Protein AF-A0A920JXJ6-F1 (afdb_monomer)

Solvent-accessible surface area (backbone atoms only — not comparable to full-atom values): 3636 Å² total; per-residue (Å²): 137,88,85,86,79,88,72,95,72,92,83,85,85,83,84,80,78,33,54,64,71,56,32,42,48,50,50,58,53,46,73,73,49,88,78,89,76,86,82,80,68,62,30,90,43,70,76,42,72,74,104

Sequence (51 aa):
MILFQNPAELRGEITVPGDKSVSHRSIIFGSLAQGTSEITGFLEGEDSLAT

Radius of gyration: 16.63 Å; Cα contacts (8 Å, |Δi|>4): 24; chains: 1; bounding box: 39×24×39 Å

pLDDT: mean 95.57, std 3.41, range [79.44, 98.44]

Mean predicted aligned error: 3.93 Å

Structure (mmCIF, N/CA/C/O backbone):
data_AF-A0A920JXJ6-F1
#
_entry.id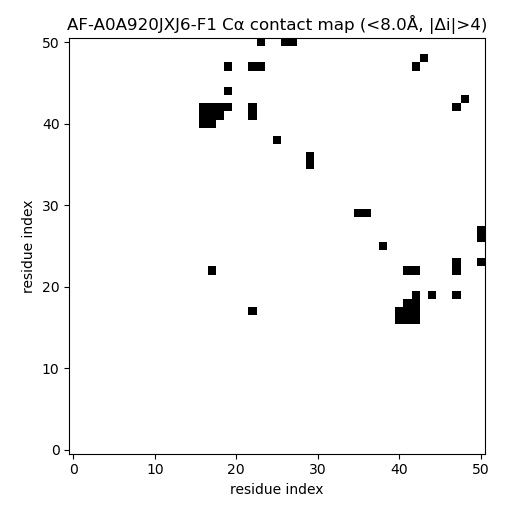   AF-A0A920JXJ6-F1
#
loop_
_atom_site.group_PDB
_atom_site.id
_atom_site.type_symbol
_atom_site.label_atom_id
_atom_site.label_alt_id
_atom_site.label_comp_id
_atom_site.label_asym_id
_atom_site.label_entity_id
_atom_site.label_seq_id
_atom_site.pdbx_PDB_ins_code
_atom_site.Cartn_x
_atom_site.Cartn_y
_atom_site.Cartn_z
_atom_site.occupancy
_atom_site.B_iso_or_equiv
_atom_site.auth_seq_id
_atom_site.auth_comp_id
_atom_site.auth_asym_id
_atom_site.auth_atom_id
_atom_site.pdbx_PDB_model_num
ATOM 1 N N . MET A 1 1 ? 18.564 -18.546 -7.610 1.00 79.44 1 MET A N 1
ATOM 2 C CA . MET A 1 1 ? 19.621 -17.803 -8.330 1.00 79.44 1 MET A CA 1
ATOM 3 C C . MET A 1 1 ? 18.944 -16.972 -9.403 1.00 79.44 1 MET A C 1
ATOM 5 O O . MET A 1 1 ? 18.288 -17.562 -10.250 1.00 79.44 1 MET A O 1
ATOM 9 N N . ILE A 1 2 ? 19.025 -15.643 -9.328 1.00 89.94 2 ILE A N 1
ATOM 10 C CA . ILE A 1 2 ? 18.514 -14.762 -10.388 1.00 89.94 2 ILE A CA 1
ATOM 11 C C . ILE A 1 2 ? 19.664 -14.522 -11.367 1.00 89.94 2 ILE A C 1
ATOM 13 O O . ILE A 1 2 ? 20.761 -14.163 -10.942 1.00 89.94 2 ILE A O 1
ATOM 17 N N . LEU A 1 3 ? 19.428 -14.766 -12.656 1.00 92.44 3 LEU A N 1
ATOM 18 C CA . LEU A 1 3 ? 20.381 -14.465 -13.722 1.00 92.44 3 LEU A CA 1
ATOM 19 C C . LEU A 1 3 ? 20.032 -13.099 -14.310 1.00 92.44 3 LEU A C 1
ATOM 21 O O . LEU A 1 3 ? 18.911 -12.897 -14.771 1.00 92.44 3 LEU A O 1
ATOM 25 N N . PHE A 1 4 ? 20.992 -12.178 -14.310 1.00 90.38 4 PHE A N 1
ATOM 26 C CA . PHE A 1 4 ? 20.837 -10.863 -14.927 1.00 90.38 4 PHE A CA 1
ATOM 27 C C . PHE A 1 4 ? 21.498 -10.853 -16.305 1.00 90.38 4 PHE A C 1
ATOM 29 O O . PHE A 1 4 ? 22.605 -11.359 -16.474 1.00 90.38 4 PHE A O 1
ATOM 36 N N . GLN A 1 5 ? 20.813 -10.271 -17.285 1.00 88.75 5 GLN A N 1
ATOM 37 C CA . GLN A 1 5 ? 21.380 -9.923 -18.589 1.00 88.75 5 GLN A CA 1
ATOM 38 C C . GLN A 1 5 ? 21.608 -8.412 -18.618 1.00 88.75 5 GLN A C 1
ATOM 40 O O . GLN A 1 5 ? 20.865 -7.685 -17.964 1.00 88.75 5 GLN A O 1
ATOM 45 N N . ASN A 1 6 ? 22.626 -7.941 -19.341 1.00 91.00 6 ASN A N 1
ATOM 46 C CA . ASN A 1 6 ? 22.926 -6.513 -19.456 1.00 91.00 6 ASN A CA 1
ATOM 47 C C . ASN A 1 6 ? 22.180 -5.919 -20.668 1.00 91.00 6 ASN A C 1
ATOM 49 O O . ASN A 1 6 ? 22.623 -6.140 -21.800 1.00 91.00 6 ASN A O 1
ATOM 53 N N . PRO A 1 7 ? 21.039 -5.230 -20.481 1.00 89.31 7 PRO A N 1
ATOM 54 C CA . PRO A 1 7 ? 20.351 -4.582 -21.588 1.00 89.31 7 PRO A CA 1
ATOM 55 C C . PRO A 1 7 ? 21.159 -3.372 -22.073 1.00 89.31 7 PRO A C 1
ATOM 57 O O . PRO A 1 7 ? 21.736 -2.640 -21.275 1.00 89.31 7 PRO A O 1
ATOM 60 N N . ALA A 1 8 ? 21.164 -3.128 -23.384 1.00 92.19 8 ALA A N 1
ATOM 61 C CA . ALA A 1 8 ? 21.843 -1.964 -23.957 1.00 92.19 8 ALA A CA 1
ATOM 62 C C . ALA A 1 8 ? 21.209 -0.628 -23.516 1.00 92.19 8 ALA A C 1
ATOM 64 O O . ALA A 1 8 ? 21.909 0.371 -23.384 1.00 92.19 8 ALA A O 1
ATOM 65 N N . GLU A 1 9 ? 19.892 -0.612 -23.283 1.00 94.62 9 GLU A N 1
ATOM 66 C CA . GLU A 1 9 ? 19.134 0.543 -22.798 1.00 94.62 9 GLU A CA 1
ATOM 67 C C . GLU A 1 9 ? 17.792 0.076 -22.201 1.00 94.62 9 GLU A C 1
ATOM 69 O O . GLU A 1 9 ? 17.220 -0.913 -22.665 1.00 94.62 9 GLU A O 1
ATOM 74 N N . LEU A 1 10 ? 17.271 0.785 -21.193 1.00 93.62 10 LEU A N 1
ATOM 75 C CA . LEU A 1 10 ? 15.922 0.576 -20.656 1.00 93.62 10 LEU A CA 1
ATOM 76 C C . LEU A 1 10 ? 15.001 1.700 -21.138 1.00 93.62 10 LEU A C 1
ATOM 78 O O . LEU A 1 10 ? 15.253 2.871 -20.863 1.00 93.62 10 LEU A O 1
ATOM 82 N N . ARG A 1 11 ? 13.923 1.345 -21.844 1.00 94.75 11 ARG A N 1
ATOM 83 C CA . ARG A 1 11 ? 12.895 2.280 -22.323 1.00 94.75 11 ARG A CA 1
ATOM 84 C C . ARG A 1 11 ? 11.513 1.748 -21.966 1.00 94.75 11 ARG A C 1
ATOM 86 O O . ARG A 1 11 ? 11.230 0.580 -22.219 1.00 94.75 11 ARG A O 1
ATOM 93 N N . GLY A 1 12 ? 10.660 2.605 -21.420 1.00 93.81 12 GLY A N 1
ATOM 94 C CA . GLY A 1 12 ? 9.282 2.269 -21.079 1.00 93.81 12 GLY A CA 1
ATOM 95 C C . GLY A 1 12 ? 8.768 3.085 -19.901 1.00 93.81 12 GLY A C 1
ATOM 96 O O . GLY A 1 12 ? 9.516 3.829 -19.269 1.00 93.81 12 GLY A O 1
ATOM 97 N N . GLU A 1 13 ? 7.488 2.910 -19.611 1.00 97.19 13 GLU A N 1
ATOM 98 C CA . GLU A 1 13 ? 6.828 3.468 -18.438 1.00 97.19 13 GLU A CA 1
ATOM 99 C C . GLU A 1 13 ? 6.352 2.317 -17.558 1.00 97.19 13 GLU A C 1
ATOM 101 O O . GLU A 1 13 ? 5.893 1.287 -18.055 1.00 97.19 13 GLU A O 1
ATOM 106 N N . ILE A 1 14 ? 6.476 2.491 -16.247 1.00 96.25 14 ILE A N 1
ATOM 107 C CA . ILE A 1 14 ? 5.950 1.552 -15.263 1.00 96.25 14 ILE A CA 1
ATOM 108 C C . ILE A 1 14 ? 5.222 2.325 -14.174 1.00 96.25 14 ILE A C 1
ATOM 110 O O . ILE A 1 14 ? 5.580 3.457 -13.846 1.00 96.25 14 ILE A O 1
ATOM 114 N N . THR A 1 15 ? 4.237 1.680 -13.568 1.00 95.38 15 THR A N 1
ATOM 115 C CA . THR A 1 15 ? 3.651 2.142 -12.313 1.00 95.38 15 THR A CA 1
ATOM 116 C C . THR A 1 15 ? 4.312 1.379 -11.178 1.00 95.38 15 THR A C 1
ATOM 118 O O . THR A 1 15 ? 4.323 0.148 -11.170 1.00 95.38 15 THR A O 1
ATOM 121 N N . VAL A 1 16 ? 4.896 2.110 -10.233 1.00 95.12 16 VAL A N 1
ATOM 122 C CA . VAL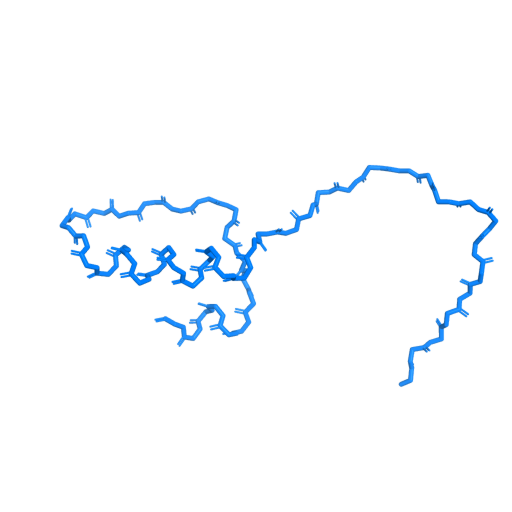 A 1 16 ? 5.466 1.513 -9.023 1.00 95.12 16 VAL A CA 1
ATOM 123 C C . VAL 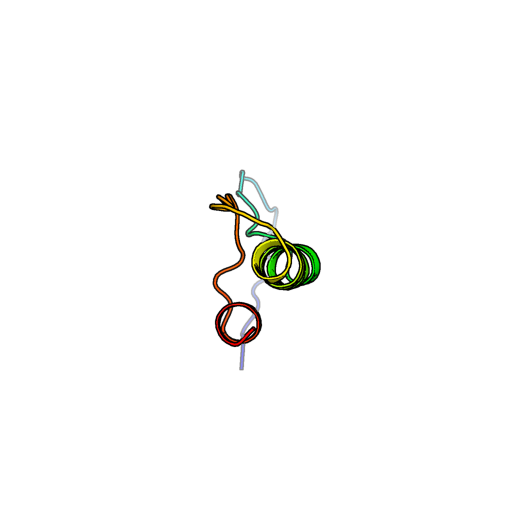A 1 16 ? 4.345 1.135 -8.049 1.00 95.12 16 VAL A C 1
ATOM 125 O O . VAL A 1 16 ? 3.321 1.822 -8.012 1.00 95.12 16 VAL A O 1
ATOM 128 N N . PRO A 1 17 ? 4.502 0.050 -7.273 1.00 95.50 17 PRO A N 1
ATOM 129 C CA . PRO A 1 17 ? 3.520 -0.314 -6.261 1.00 95.50 17 PRO A CA 1
ATOM 130 C C . PRO A 1 17 ? 3.527 0.692 -5.097 1.00 95.50 17 PRO A C 1
ATOM 132 O O . PRO A 1 17 ? 4.396 1.563 -5.012 1.00 95.50 17 PRO A O 1
ATOM 135 N N . GLY A 1 18 ? 2.565 0.548 -4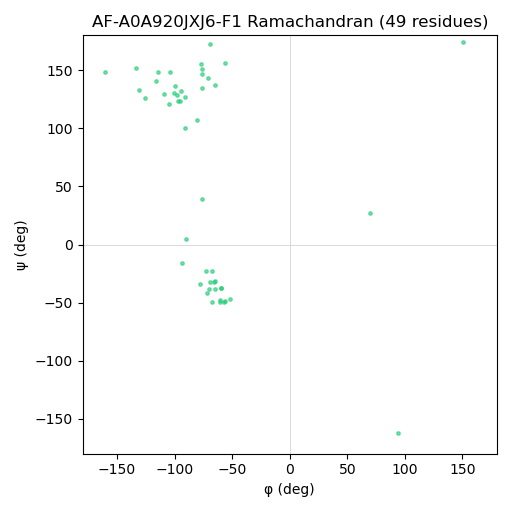.182 1.00 96.75 18 GLY A N 1
ATOM 136 C CA . GLY A 1 18 ? 2.499 1.347 -2.959 1.00 96.75 18 GLY A CA 1
ATOM 137 C C . GLY A 1 18 ? 3.767 1.269 -2.104 1.00 96.75 18 GLY A C 1
ATOM 138 O O . GLY A 1 18 ? 4.516 0.292 -2.145 1.00 96.75 18 GLY A O 1
ATOM 139 N N . ASP A 1 19 ? 3.995 2.287 -1.274 1.00 97.62 19 ASP A N 1
ATOM 140 C CA . ASP A 1 19 ? 5.092 2.266 -0.305 1.00 97.62 19 ASP A CA 1
ATOM 141 C C . ASP A 1 19 ? 4.748 1.366 0.891 1.00 97.62 19 ASP A C 1
ATOM 143 O O . ASP A 1 19 ? 3.656 1.453 1.464 1.00 97.62 19 ASP A O 1
ATOM 147 N N . LYS A 1 20 ? 5.699 0.526 1.313 1.00 96.50 20 LYS A N 1
ATOM 148 C CA . LYS A 1 20 ? 5.514 -0.412 2.431 1.00 96.50 20 LYS A CA 1
ATOM 149 C C . LYS A 1 20 ? 5.206 0.303 3.746 1.00 96.50 20 LYS A C 1
ATOM 151 O O . LYS A 1 20 ? 4.258 -0.053 4.440 1.00 96.50 20 LYS A O 1
ATOM 156 N N . SER A 1 21 ? 5.984 1.332 4.081 1.00 98.19 21 SER A N 1
ATOM 157 C CA . SER A 1 21 ? 5.830 2.060 5.343 1.00 98.19 21 SER A CA 1
ATOM 158 C C . SER A 1 21 ? 4.535 2.873 5.389 1.00 98.19 21 SER A C 1
ATOM 160 O O . SER A 1 21 ? 3.963 3.056 6.463 1.00 98.19 21 SER A O 1
ATOM 162 N N . VAL A 1 22 ? 4.077 3.389 4.245 1.00 98.06 22 VAL A N 1
ATOM 163 C CA . VAL A 1 22 ? 2.792 4.090 4.124 1.00 98.06 22 VAL A CA 1
ATOM 164 C C . VAL A 1 22 ? 1.642 3.097 4.231 1.00 98.06 22 VAL A C 1
ATOM 166 O O . VAL A 1 22 ? 0.690 3.370 4.952 1.00 98.06 22 VAL A O 1
ATOM 169 N N . SER A 1 23 ? 1.760 1.927 3.604 1.00 98.38 23 SER A N 1
ATOM 170 C CA . SER A 1 23 ? 0.751 0.864 3.676 1.00 98.38 23 SER A CA 1
ATOM 171 C C . SER A 1 23 ? 0.546 0.396 5.119 1.00 98.38 23 SER A C 1
ATOM 173 O O . SER A 1 23 ? -0.572 0.453 5.625 1.00 98.38 23 SER A O 1
ATOM 175 N N . HIS A 1 24 ? 1.626 0.093 5.848 1.00 98.44 24 HIS A N 1
ATOM 176 C CA . HIS A 1 24 ? 1.560 -0.214 7.284 1.00 98.44 24 HIS A CA 1
ATOM 177 C C . HIS A 1 24 ? 0.911 0.900 8.101 1.00 98.44 24 HIS A C 1
ATOM 179 O O . HIS A 1 24 ? -0.003 0.659 8.887 1.00 98.44 24 HIS A O 1
ATOM 185 N N . ARG A 1 25 ? 1.352 2.145 7.896 1.00 98.44 25 ARG A N 1
ATOM 186 C CA . ARG A 1 25 ? 0.807 3.291 8.634 1.00 98.44 25 ARG A CA 1
ATOM 187 C C . ARG A 1 25 ? -0.656 3.569 8.301 1.00 98.44 25 ARG A C 1
ATOM 189 O O . ARG A 1 25 ? -1.381 3.999 9.189 1.00 98.44 25 ARG A O 1
ATOM 196 N N . SER A 1 26 ? -1.103 3.302 7.075 1.00 98.38 26 SER A N 1
ATOM 197 C CA . SER A 1 26 ? -2.507 3.468 6.691 1.00 98.38 26 SER A CA 1
ATOM 198 C C . SER A 1 26 ? -3.428 2.506 7.442 1.00 98.38 26 SER A C 1
ATOM 200 O O . SER A 1 26 ? -4.482 2.939 7.902 1.00 98.38 26 SER A O 1
ATOM 202 N N . ILE A 1 27 ? -2.998 1.259 7.674 1.00 97.94 27 ILE A N 1
ATOM 203 C CA . ILE A 1 27 ? -3.741 0.300 8.504 1.00 97.94 27 ILE A CA 1
ATOM 204 C C . ILE A 1 27 ? -3.748 0.756 9.961 1.00 97.94 27 ILE A C 1
ATOM 206 O O . ILE A 1 27 ? -4.811 0.858 10.572 1.00 97.94 27 ILE A O 1
ATOM 210 N N . ILE A 1 28 ? -2.576 1.102 10.505 1.00 98.19 28 ILE A N 1
ATOM 211 C CA . ILE A 1 28 ? -2.448 1.544 11.900 1.00 98.19 28 ILE A CA 1
ATOM 212 C C . ILE A 1 28 ? -3.350 2.754 12.159 1.00 98.19 28 ILE A C 1
ATOM 214 O O . ILE A 1 28 ? -4.135 2.745 13.103 1.00 98.19 28 ILE A O 1
ATOM 218 N N . PHE A 1 29 ? -3.294 3.784 11.317 1.00 98.44 29 PHE A N 1
ATOM 219 C CA . PHE A 1 29 ? -4.121 4.977 11.500 1.00 98.44 29 PHE A CA 1
ATOM 220 C C . PHE A 1 29 ? -5.602 4.712 11.226 1.00 98.44 29 PHE A C 1
ATOM 222 O O . PHE A 1 29 ? -6.440 5.199 11.983 1.00 98.44 29 PHE A O 1
ATOM 229 N N . GLY A 1 30 ? -5.932 3.900 10.217 1.00 97.94 30 GLY A N 1
ATOM 230 C CA . GLY A 1 30 ? -7.307 3.485 9.941 1.00 97.94 30 GLY A CA 1
ATOM 231 C C . GLY A 1 30 ? 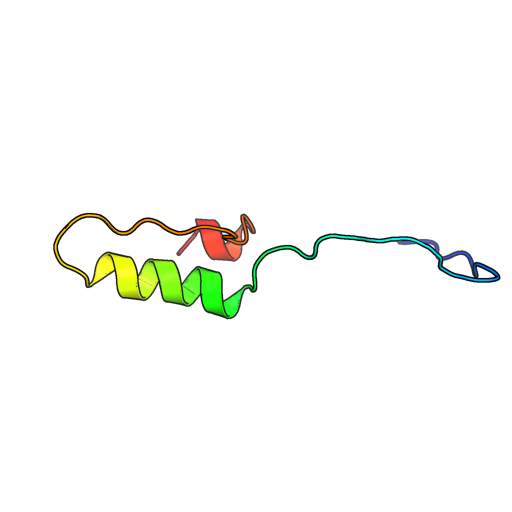-7.942 2.730 11.113 1.00 97.94 30 GLY A C 1
ATOM 232 O O . GLY A 1 30 ? -9.101 2.974 11.431 1.00 97.94 30 GLY A O 1
ATOM 233 N N . SER A 1 31 ? -7.169 1.894 11.816 1.00 97.31 31 SER A N 1
ATOM 234 C CA . SER A 1 31 ? -7.626 1.146 12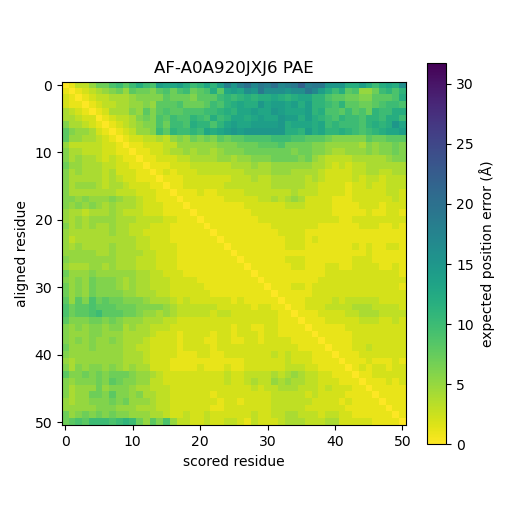.999 1.00 97.31 31 SER A CA 1
ATOM 235 C C . SER A 1 31 ? -7.947 2.033 14.210 1.00 97.31 31 SER A C 1
ATOM 237 O O . SER A 1 31 ? -8.717 1.641 15.084 1.00 97.31 31 SER A O 1
ATOM 239 N N . LEU A 1 32 ? -7.363 3.235 14.260 1.00 98.25 32 LEU A N 1
ATOM 240 C CA . LEU A 1 32 ? -7.572 4.216 15.326 1.00 98.25 32 LEU A CA 1
ATOM 241 C C . LEU A 1 32 ? -8.685 5.221 14.995 1.00 98.25 32 LEU A C 1
ATOM 243 O O . LEU A 1 32 ? -9.151 5.937 15.883 1.00 98.25 32 LEU A O 1
ATOM 247 N N . ALA A 1 33 ? -9.084 5.316 13.728 1.00 98.06 33 ALA A N 1
ATOM 248 C CA . ALA A 1 33 ? -10.088 6.263 13.268 1.00 98.06 33 ALA A CA 1
ATOM 249 C C . ALA A 1 33 ? -11.516 5.807 13.620 1.00 98.06 33 ALA A C 1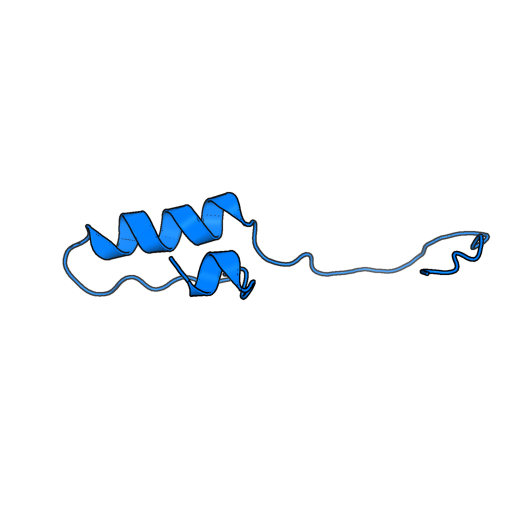
ATOM 251 O O . ALA A 1 33 ? -11.803 4.622 13.775 1.00 98.06 33 ALA A O 1
ATOM 252 N N . GLN A 1 34 ? -12.441 6.765 13.716 1.00 98.38 34 GLN A N 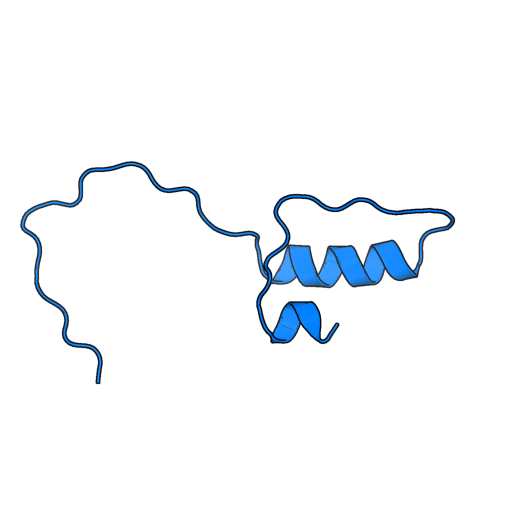1
ATOM 253 C CA . GLN A 1 34 ? -13.876 6.481 13.796 1.00 98.38 34 GLN A CA 1
ATOM 254 C C . GLN A 1 34 ? -14.499 6.548 12.401 1.00 98.38 34 GLN A C 1
ATOM 256 O O . GLN A 1 34 ? -14.296 7.519 11.675 1.00 98.38 34 GLN A O 1
ATOM 261 N N . GLY A 1 35 ? -15.297 5.537 12.053 1.00 97.00 35 GLY A N 1
ATOM 262 C CA . GLY A 1 35 ? -15.904 5.400 10.727 1.00 97.00 35 GLY A CA 1
ATOM 263 C C . GLY A 1 35 ? -15.075 4.523 9.785 1.00 97.00 35 GLY A C 1
ATOM 264 O O . GLY A 1 35 ? -14.249 3.728 10.224 1.00 97.00 35 GLY A O 1
ATOM 265 N N . THR A 1 36 ? -15.332 4.636 8.482 1.00 97.56 36 THR A N 1
ATOM 266 C CA . THR A 1 36 ? -14.674 3.825 7.448 1.00 97.56 36 THR A CA 1
ATOM 267 C C . THR A 1 36 ? -13.517 4.593 6.818 1.00 97.56 36 THR A C 1
ATOM 269 O O . THR A 1 36 ? -13.702 5.720 6.365 1.00 97.56 36 THR A O 1
ATOM 272 N N . SER A 1 37 ? -12.338 3.967 6.764 1.00 97.38 37 SER A N 1
ATOM 273 C CA . SER A 1 37 ? -11.179 4.473 6.019 1.00 97.38 37 SER A CA 1
ATOM 274 C C . SER A 1 37 ? -11.062 3.740 4.685 1.00 97.38 37 SER A C 1
ATOM 276 O O . SER A 1 37 ? -11.082 2.512 4.658 1.00 97.38 37 SER A O 1
ATOM 278 N N . GLU A 1 38 ? -10.919 4.485 3.592 1.00 98.00 38 GLU A N 1
ATOM 279 C CA . GLU A 1 38 ? -10.670 3.943 2.254 1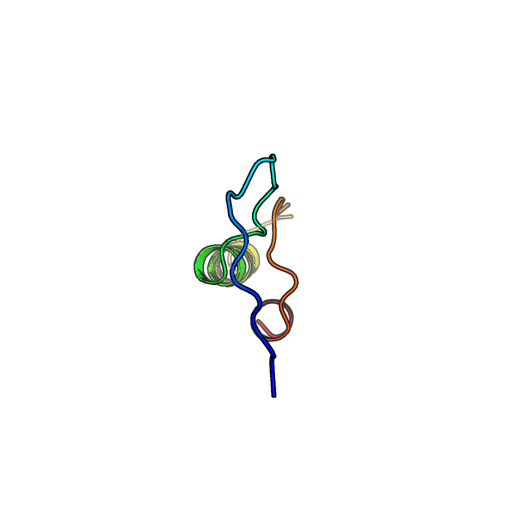.00 98.00 38 GLU A CA 1
ATOM 280 C C . GLU A 1 38 ? -9.232 4.269 1.836 1.00 98.00 38 GLU A C 1
ATOM 282 O O . GLU A 1 38 ? -8.782 5.409 1.965 1.00 98.00 38 GLU A O 1
ATOM 287 N N . ILE A 1 39 ? -8.487 3.257 1.384 1.00 96.88 39 ILE A N 1
ATOM 288 C CA . ILE A 1 39 ? -7.055 3.360 1.086 1.00 96.88 39 ILE A CA 1
ATOM 289 C C . ILE A 1 39 ? -6.828 2.888 -0.351 1.00 96.88 39 ILE A C 1
ATOM 291 O O . ILE A 1 39 ? -7.192 1.771 -0.709 1.00 96.88 39 ILE A O 1
ATOM 295 N N . THR A 1 40 ? -6.191 3.725 -1.169 1.00 97.06 40 THR A N 1
ATOM 296 C CA . THR A 1 40 ? -5.847 3.420 -2.567 1.00 97.06 40 THR A CA 1
ATOM 297 C C . THR A 1 40 ? -4.337 3.359 -2.757 1.00 97.06 40 THR A C 1
ATOM 299 O O . THR A 1 40 ? -3.606 4.108 -2.110 1.00 97.06 40 THR A O 1
ATOM 302 N N . GLY A 1 41 ? -3.864 2.517 -3.680 1.00 95.88 41 GLY A N 1
ATOM 303 C CA . GLY A 1 41 ? -2.424 2.331 -3.899 1.00 95.88 41 GLY A CA 1
ATOM 304 C C . GLY A 1 41 ? -1.733 1.611 -2.737 1.00 95.88 41 GLY A C 1
ATOM 305 O O . GLY A 1 41 ? -0.551 1.835 -2.494 1.00 95.88 41 GLY A O 1
ATOM 306 N N . PHE A 1 42 ? -2.479 0.782 -2.001 1.00 97.19 42 PHE A N 1
ATOM 307 C CA . PHE A 1 42 ? -1.961 -0.052 -0.923 1.00 97.19 42 PHE A CA 1
ATOM 308 C C . PHE A 1 42 ? -0.985 -1.104 -1.471 1.00 97.19 42 PHE A C 1
ATOM 310 O O . PHE A 1 42 ? -1.231 -1.713 -2.512 1.00 97.19 42 PHE A O 1
ATOM 317 N N . LEU A 1 43 ? 0.134 -1.318 -0.779 1.00 97.81 43 LEU A N 1
ATOM 318 C CA . LEU A 1 43 ? 1.064 -2.394 -1.100 1.00 97.81 43 LEU A CA 1
ATOM 319 C C . LEU A 1 43 ? 0.544 -3.713 -0.523 1.00 97.81 43 LEU A C 1
ATOM 321 O O . LEU A 1 43 ? 0.664 -3.953 0.674 1.00 97.81 43 LEU A O 1
ATOM 325 N N . GLU A 1 44 ? 0.055 -4.606 -1.380 1.00 95.56 44 GLU A N 1
ATOM 326 C CA . GLU A 1 44 ? -0.442 -5.944 -1.007 1.00 95.56 44 GLU A CA 1
ATOM 327 C C . GLU A 1 44 ? 0.686 -6.959 -0.718 1.00 95.56 44 GLU A C 1
ATOM 329 O O . GLU A 1 44 ? 0.630 -8.124 -1.108 1.00 95.56 44 GLU A O 1
ATOM 334 N N . GLY A 1 45 ? 1.756 -6.519 -0.055 1.00 95.25 45 GLY A N 1
ATOM 335 C CA . GLY A 1 45 ? 2.815 -7.409 0.422 1.00 95.25 45 GLY A CA 1
ATOM 336 C C . GLY A 1 45 ? 2.380 -8.179 1.670 1.00 95.25 45 GLY A C 1
ATOM 337 O O . GLY A 1 45 ? 1.606 -7.660 2.470 1.00 95.25 45 GLY A O 1
ATOM 338 N N . GLU A 1 46 ? 2.925 -9.380 1.881 1.00 97.06 46 GLU A N 1
ATOM 339 C CA . GLU A 1 46 ? 2.600 -10.244 3.033 1.00 97.06 46 GLU A CA 1
ATOM 340 C C . GLU A 1 46 ? 2.723 -9.505 4.375 1.00 97.06 46 GLU A C 1
ATOM 342 O O . GLU A 1 46 ? 1.789 -9.507 5.172 1.00 97.06 46 GLU A O 1
ATOM 347 N N . ASP A 1 47 ? 3.821 -8.769 4.576 1.00 96.19 47 ASP A N 1
ATOM 348 C CA . ASP A 1 47 ? 4.034 -7.976 5.791 1.00 96.19 47 ASP A CA 1
ATOM 349 C C . ASP A 1 47 ? 2.949 -6.913 6.005 1.00 96.19 47 ASP A C 1
ATOM 351 O O . ASP A 1 47 ? 2.599 -6.606 7.142 1.00 96.19 47 ASP A O 1
ATOM 355 N N . SER A 1 48 ? 2.466 -6.292 4.926 1.00 94.25 48 SER A N 1
ATOM 356 C CA . SER A 1 48 ? 1.437 -5.250 4.984 1.00 94.25 48 SER A CA 1
ATOM 357 C C . SER A 1 48 ? 0.049 -5.844 5.193 1.00 94.25 48 SER A C 1
ATOM 359 O O . SER A 1 48 ? -0.740 -5.249 5.910 1.00 94.25 48 SER A O 1
ATOM 361 N N . LEU A 1 49 ? -0.226 -7.028 4.643 1.00 94.81 49 LEU A N 1
ATOM 362 C CA . LEU A 1 49 ? -1.474 -7.767 4.862 1.00 94.81 49 LEU A CA 1
ATOM 363 C C . LEU A 1 49 ? -1.575 -8.385 6.266 1.00 94.81 49 LEU A C 1
ATOM 365 O O . LEU A 1 49 ? -2.676 -8.668 6.728 1.00 94.81 49 LEU A O 1
ATOM 369 N N . ALA A 1 50 ? -0.442 -8.606 6.937 1.00 95.94 50 ALA A N 1
ATOM 370 C CA . ALA A 1 50 ? -0.375 -9.138 8.298 1.00 95.94 50 ALA A CA 1
ATOM 371 C C . ALA A 1 50 ? -0.400 -8.057 9.403 1.00 95.94 50 ALA A C 1
ATOM 373 O O . ALA A 1 50 ? -0.200 -8.384 10.574 1.00 95.94 50 ALA A O 1
ATOM 374 N N . THR A 1 51 ? -0.584 -6.783 9.038 1.00 95.50 51 THR A N 1
ATOM 375 C CA . THR A 1 51 ? -0.695 -5.640 9.967 1.00 95.50 51 THR A CA 1
ATOM 376 C C . THR A 1 51 ? -2.150 -5.309 10.238 1.00 95.50 51 THR A C 1
ATOM 378 O O . THR A 1 51 ? -2.445 -4.912 11.386 1.00 95.50 51 THR A O 1
#

Secondary structure (DSSP, 8-state):
-PPP---S------PPPPPHHHHHHHHHHHHHSSS----SS----HHHHT-

Foldseek 3Di:
DDDDDDDPDDDDDDDDAADQVVLQVQVVVQVVDPDHDDDPRHDPDPVSVVD